Protein AF-A0ABD1L024-F1 (afdb_monomer_lite)

Structure (mmCIF, N/CA/C/O backbone):
data_AF-A0ABD1L024-F1
#
_entry.id   AF-A0ABD1L024-F1
#
loop_
_atom_site.group_PDB
_atom_site.id
_atom_site.type_symbol
_atom_site.label_atom_id
_atom_site.label_alt_id
_atom_site.label_comp_id
_atom_site.label_asym_id
_atom_site.label_entity_id
_atom_site.label_seq_id
_atom_site.pdbx_PDB_ins_code
_atom_site.Cartn_x
_atom_site.Cartn_y
_atom_site.Cartn_z
_atom_site.occupancy
_atom_site.B_iso_or_equiv
_atom_site.auth_seq_id
_atom_site.auth_comp_id
_atom_site.auth_asym_id
_atom_site.auth_atom_id
_atom_site.pdbx_PDB_model_num
ATOM 1 N N . MET A 1 1 ? -6.585 -2.205 -2.202 1.00 76.38 1 MET A N 1
ATOM 2 C CA . MET A 1 1 ? -5.539 -3.044 -2.829 1.00 76.38 1 MET A CA 1
ATOM 3 C C . MET A 1 1 ? -4.211 -2.648 -2.210 1.00 76.38 1 MET A C 1
ATOM 5 O O . MET A 1 1 ? -4.009 -1.460 -2.009 1.00 76.38 1 MET A O 1
ATOM 9 N N . CYS A 1 2 ? -3.362 -3.602 -1.843 1.00 76.31 2 CYS A N 1
ATOM 10 C CA . CYS A 1 2 ? -2.101 -3.361 -1.143 1.00 76.31 2 CYS A CA 1
ATOM 11 C C . CYS A 1 2 ? -1.005 -4.187 -1.820 1.00 76.31 2 CYS A C 1
ATOM 13 O O . CYS A 1 2 ? -1.182 -5.396 -1.970 1.00 76.31 2 CYS A O 1
ATOM 15 N N . SER A 1 3 ? 0.103 -3.557 -2.201 1.00 79.00 3 SER A N 1
ATOM 16 C CA . SER A 1 3 ? 1.256 -4.240 -2.798 1.00 79.00 3 SER A CA 1
ATOM 17 C C . SER A 1 3 ? 2.431 -4.238 -1.821 1.00 79.00 3 SER A C 1
ATOM 19 O O . SER A 1 3 ? 2.663 -3.228 -1.160 1.00 79.00 3 SER A O 1
ATOM 21 N N . TYR A 1 4 ? 3.146 -5.356 -1.692 1.00 77.69 4 TYR A N 1
ATOM 22 C CA . TYR A 1 4 ? 4.282 -5.493 -0.775 1.00 77.69 4 TYR A CA 1
ATOM 23 C C . TYR A 1 4 ? 5.353 -6.444 -1.323 1.00 77.69 4 TYR A C 1
ATOM 25 O O . TYR A 1 4 ? 5.101 -7.230 -2.234 1.00 77.69 4 TYR A O 1
ATOM 33 N N . GLY A 1 5 ? 6.562 -6.368 -0.760 1.00 73.38 5 GLY A N 1
ATOM 34 C CA . GLY A 1 5 ? 7.660 -7.293 -1.071 1.00 73.38 5 GLY A CA 1
ATOM 35 C C . GLY A 1 5 ? 8.315 -7.114 -2.445 1.00 73.38 5 GLY A C 1
ATOM 36 O O . GLY A 1 5 ? 9.215 -7.882 -2.763 1.00 73.38 5 GLY A O 1
ATOM 37 N N . GLY A 1 6 ? 7.897 -6.123 -3.238 1.00 77.06 6 GLY A N 1
ATOM 38 C CA . GLY A 1 6 ? 8.509 -5.795 -4.527 1.00 77.06 6 GLY A CA 1
ATOM 39 C C . GLY A 1 6 ? 9.453 -4.599 -4.453 1.00 77.06 6 GLY A C 1
ATOM 40 O O . GLY A 1 6 ? 9.702 -4.038 -3.384 1.00 77.06 6 GLY A O 1
ATOM 41 N N . CYS A 1 7 ? 9.965 -4.181 -5.609 1.00 77.44 7 CYS A N 1
ATOM 42 C CA . CYS A 1 7 ? 10.705 -2.933 -5.747 1.00 77.44 7 CYS A CA 1
ATOM 43 C C . CYS A 1 7 ? 10.004 -1.982 -6.714 1.00 77.44 7 CYS A C 1
ATOM 45 O O . CYS A 1 7 ? 9.404 -2.398 -7.705 1.00 77.44 7 CYS A O 1
ATOM 47 N N . ILE A 1 8 ? 10.113 -0.689 -6.430 1.00 81.75 8 ILE A N 1
ATOM 48 C CA . ILE A 1 8 ? 9.670 0.354 -7.345 1.00 81.75 8 ILE A CA 1
ATOM 49 C C . ILE A 1 8 ? 10.821 0.624 -8.318 1.00 81.75 8 ILE A C 1
ATOM 51 O O . ILE A 1 8 ? 11.909 1.010 -7.892 1.00 81.75 8 ILE A O 1
ATOM 55 N N . GLN A 1 9 ? 10.593 0.392 -9.609 1.00 81.69 9 GLN A N 1
ATOM 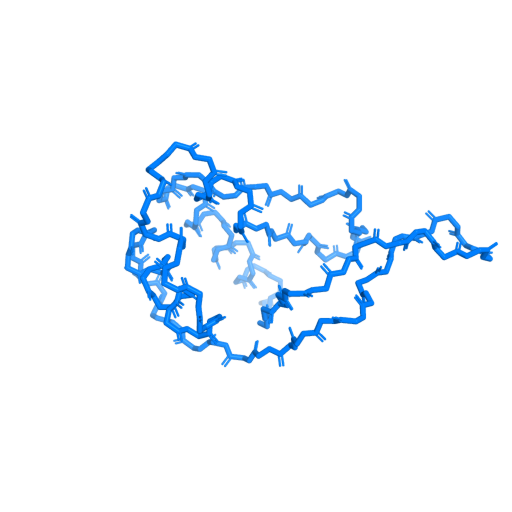56 C CA . GLN A 1 9 ? 11.569 0.625 -10.672 1.00 81.69 9 GLN A CA 1
ATOM 57 C C . GLN A 1 9 ? 11.032 1.601 -11.720 1.00 81.69 9 GLN A C 1
ATOM 59 O O . GLN A 1 9 ? 9.849 1.523 -12.072 1.00 81.69 9 GLN A O 1
ATOM 64 N N . PRO A 1 10 ? 11.888 2.492 -12.249 1.00 79.94 10 PRO A N 1
ATOM 65 C CA . PRO A 1 10 ? 11.519 3.360 -13.354 1.00 79.94 10 PRO A CA 1
ATOM 66 C C . PRO A 1 10 ? 11.273 2.536 -14.614 1.00 79.94 10 PRO A C 1
ATOM 68 O O . PRO A 1 10 ? 12.057 1.659 -14.981 1.00 79.94 10 PRO A O 1
ATOM 71 N N . ARG A 1 11 ? 10.165 2.829 -15.288 1.00 79.19 11 ARG A N 1
ATOM 72 C CA . ARG A 1 11 ? 9.825 2.254 -16.579 1.00 79.19 11 ARG A CA 1
ATOM 73 C C . ARG A 1 11 ? 10.714 2.911 -17.642 1.00 79.19 11 ARG A C 1
ATOM 75 O O . ARG A 1 11 ? 10.694 4.134 -17.767 1.00 79.19 11 ARG A O 1
ATOM 82 N N . PRO A 1 12 ? 11.437 2.129 -18.458 1.00 71.50 12 PRO A N 1
ATOM 83 C CA . PRO A 1 12 ? 12.428 2.664 -19.396 1.00 71.50 12 PRO A CA 1
ATOM 84 C C . PRO A 1 12 ? 11.848 3.523 -20.531 1.00 71.50 12 PRO A C 1
ATOM 86 O O . PRO A 1 12 ? 12.610 4.184 -21.227 1.00 71.50 12 PRO A O 1
ATOM 89 N N . TYR A 1 13 ? 10.528 3.515 -20.730 1.00 73.31 13 TYR A N 1
ATOM 90 C CA . TYR A 1 13 ? 9.880 4.161 -21.875 1.00 73.31 13 TYR A CA 1
ATOM 91 C C . TYR A 1 13 ? 9.055 5.403 -21.525 1.00 73.31 13 TYR A C 1
ATOM 93 O O . TYR A 1 13 ? 8.679 6.120 -22.443 1.00 73.31 13 TYR A O 1
ATOM 101 N N . ASP A 1 14 ? 8.756 5.652 -20.245 1.00 77.50 14 ASP A N 1
ATOM 102 C CA . ASP A 1 14 ? 7.696 6.613 -19.886 1.00 77.50 14 ASP A CA 1
ATOM 103 C C . ASP A 1 14 ? 7.982 7.459 -18.630 1.00 77.50 14 ASP A C 1
ATOM 105 O O . ASP A 1 14 ? 7.094 8.102 -18.102 1.00 77.50 14 ASP A O 1
ATOM 109 N N . ASN A 1 15 ? 9.204 7.450 -18.077 1.00 73.38 15 ASN A N 1
ATOM 110 C CA . ASN A 1 15 ? 9.547 8.101 -16.790 1.00 73.38 15 ASN A CA 1
ATOM 111 C C . ASN A 1 15 ? 8.686 7.705 -15.566 1.00 73.38 15 ASN A C 1
ATOM 113 O O . ASN A 1 15 ? 9.030 8.061 -14.442 1.00 73.38 15 ASN A O 1
ATOM 117 N N . HIS A 1 16 ? 7.630 6.918 -15.747 1.00 79.38 16 HIS A N 1
ATOM 118 C CA . HIS A 1 16 ? 6.760 6.437 -14.692 1.00 79.38 16 HIS A CA 1
ATOM 119 C C . HIS A 1 16 ? 7.425 5.330 -13.880 1.00 79.38 16 HIS A C 1
ATOM 121 O O . HIS A 1 16 ? 8.162 4.488 -14.399 1.00 79.38 16 HIS A O 1
ATOM 127 N N . LEU A 1 17 ? 7.117 5.282 -12.590 1.00 82.56 17 LEU A N 1
ATOM 128 C CA . LEU A 1 17 ? 7.558 4.222 -11.694 1.00 82.56 17 LEU A CA 1
ATOM 129 C C . LEU A 1 17 ? 6.583 3.030 -11.748 1.00 82.56 17 LEU A C 1
ATOM 131 O O . LEU A 1 17 ? 5.373 3.194 -11.880 1.00 82.56 17 LEU A O 1
ATOM 135 N N . THR A 1 18 ? 7.099 1.806 -11.621 1.00 80.62 18 THR A N 1
ATOM 136 C CA . THR A 1 18 ? 6.297 0.571 -11.567 1.00 80.62 18 THR A CA 1
ATOM 137 C C . THR A 1 18 ? 6.737 -0.324 -10.418 1.00 80.62 18 THR A C 1
ATOM 139 O O . THR A 1 18 ? 7.930 -0.485 -10.171 1.00 80.62 18 THR A O 1
ATOM 142 N N . HIS A 1 19 ? 5.774 -0.917 -9.712 1.00 79.38 19 HIS A N 1
ATOM 143 C CA . HIS A 1 19 ? 6.056 -1.917 -8.686 1.00 79.38 19 HIS A CA 1
ATOM 144 C C . HIS A 1 19 ? 6.231 -3.288 -9.347 1.00 79.38 19 HIS A C 1
ATOM 146 O O . HIS A 1 19 ? 5.299 -3.808 -9.961 1.00 79.38 19 HIS A O 1
ATOM 152 N N . VAL A 1 20 ? 7.421 -3.869 -9.223 1.00 78.94 20 VAL A N 1
ATOM 153 C CA . VAL A 1 20 ? 7.803 -5.153 -9.827 1.00 78.94 20 VAL A CA 1
ATOM 154 C C . VAL A 1 20 ? 8.279 -6.133 -8.759 1.00 78.94 20 VAL A C 1
ATOM 156 O O . VAL A 1 20 ? 8.781 -5.731 -7.712 1.00 78.94 20 VAL A O 1
ATOM 159 N N . ALA A 1 21 ? 8.118 -7.431 -9.034 1.00 77.69 21 ALA A N 1
ATOM 160 C CA . ALA A 1 21 ? 8.568 -8.527 -8.170 1.00 77.69 21 ALA A CA 1
ATOM 161 C C . ALA A 1 21 ? 7.974 -8.538 -6.743 1.00 77.69 21 ALA A C 1
ATOM 163 O O . ALA A 1 21 ? 8.627 -9.007 -5.817 1.00 77.69 21 ALA A O 1
ATOM 164 N N . GLY A 1 22 ? 6.747 -8.039 -6.558 1.00 77.81 22 GLY A N 1
ATOM 165 C CA . GLY A 1 22 ? 6.040 -8.106 -5.278 1.00 77.81 22 GLY A CA 1
ATOM 166 C C . GLY A 1 22 ? 4.655 -8.729 -5.388 1.00 77.81 22 GLY A C 1
ATOM 167 O O . GLY A 1 22 ? 4.149 -8.968 -6.483 1.00 77.81 22 GLY A O 1
ATOM 168 N N . ASP A 1 23 ? 4.038 -8.953 -4.236 1.00 79.00 23 ASP A N 1
ATOM 169 C CA . ASP A 1 23 ? 2.689 -9.487 -4.117 1.00 79.00 23 ASP A CA 1
ATOM 170 C C . ASP A 1 23 ? 1.669 -8.362 -3.995 1.00 79.00 23 ASP A C 1
ATOM 172 O O . ASP A 1 23 ? 1.892 -7.370 -3.297 1.00 79.00 23 ASP A O 1
ATOM 176 N N . THR A 1 24 ? 0.504 -8.552 -4.611 1.00 82.50 24 THR A N 1
ATOM 177 C CA . THR A 1 24 ? -0.646 -7.663 -4.443 1.00 82.50 24 THR A CA 1
ATOM 178 C C . THR A 1 24 ? -1.789 -8.425 -3.790 1.00 82.50 24 THR A C 1
ATOM 180 O O . THR A 1 24 ? -2.267 -9.432 -4.309 1.00 82.50 24 THR A O 1
ATOM 183 N N . LYS A 1 25 ? -2.258 -7.930 -2.643 1.00 82.00 25 LYS A N 1
ATOM 184 C CA . LYS A 1 25 ? -3.394 -8.486 -1.901 1.00 82.00 25 LYS A CA 1
ATOM 185 C C . LYS A 1 25 ? -4.491 -7.449 -1.709 1.00 82.00 25 LYS A C 1
ATOM 187 O O . LYS A 1 25 ? -4.253 -6.242 -1.650 1.00 82.00 25 LYS A O 1
ATOM 192 N N . ILE A 1 26 ? -5.724 -7.925 -1.580 1.00 83.31 26 ILE A N 1
ATOM 193 C CA . ILE A 1 26 ? -6.869 -7.087 -1.226 1.00 83.31 26 ILE A CA 1
ATOM 194 C C . ILE A 1 26 ? -7.139 -7.279 0.264 1.00 83.31 26 ILE A C 1
ATOM 196 O O . ILE A 1 26 ? -7.528 -8.359 0.699 1.00 83.31 26 ILE A O 1
ATOM 200 N N . LEU A 1 27 ? -6.918 -6.221 1.044 1.00 80.50 27 LEU A N 1
ATOM 201 C CA . LEU A 1 27 ? -7.294 -6.164 2.450 1.00 80.50 27 LEU A CA 1
ATOM 202 C C . LEU A 1 27 ? -8.624 -5.424 2.581 1.00 80.50 27 LEU A C 1
ATOM 204 O O . LEU A 1 27 ? -8.739 -4.281 2.141 1.00 80.50 27 LEU A O 1
ATOM 208 N N . SER A 1 28 ? -9.596 -6.065 3.227 1.00 83.19 28 SER A N 1
ATOM 209 C CA . SER A 1 28 ? -10.826 -5.407 3.664 1.00 83.19 28 SER A CA 1
ATOM 210 C C . SER A 1 28 ? -10.674 -4.948 5.115 1.00 83.19 28 SER A C 1
ATOM 212 O O . SER A 1 28 ? -10.334 -5.738 6.006 1.00 83.19 28 SER A O 1
ATOM 214 N N . VAL A 1 29 ? -10.888 -3.657 5.352 1.00 81.25 29 VAL A N 1
ATOM 215 C CA . VAL A 1 29 ? -10.827 -3.029 6.674 1.00 81.25 29 VAL A CA 1
ATOM 216 C C . VAL A 1 29 ? -12.099 -2.242 6.945 1.00 81.25 29 VAL A C 1
ATOM 218 O O . VAL A 1 29 ? -12.760 -1.779 6.019 1.00 81.25 29 VAL A O 1
ATOM 221 N N . ASP A 1 30 ? -12.435 -2.101 8.227 1.00 84.56 30 ASP A N 1
ATOM 222 C CA . ASP A 1 30 ? -13.535 -1.231 8.628 1.00 84.56 30 ASP A CA 1
ATOM 223 C C . ASP A 1 30 ? -13.172 0.234 8.363 1.00 84.56 30 ASP A C 1
ATOM 225 O O . ASP A 1 30 ? -12.020 0.638 8.511 1.00 84.56 30 ASP A O 1
ATOM 229 N N . ARG A 1 31 ? -14.166 1.046 8.013 1.00 80.25 31 ARG A N 1
ATOM 230 C CA . ARG A 1 31 ? -13.992 2.486 7.772 1.00 80.25 31 ARG A CA 1
ATOM 231 C C . ARG A 1 31 ? -13.566 3.279 9.016 1.00 80.25 31 ARG A C 1
ATOM 233 O O . ARG A 1 31 ? -13.056 4.380 8.875 1.00 80.25 31 ARG A O 1
ATOM 240 N N . HIS A 1 32 ? -13.784 2.740 10.214 1.00 82.81 32 HIS A N 1
ATOM 241 C CA . HIS A 1 32 ? -13.356 3.309 11.494 1.00 82.81 32 HIS A CA 1
ATOM 242 C C . HIS A 1 32 ? -12.130 2.574 12.057 1.00 82.81 32 HIS A C 1
ATOM 244 O O . HIS A 1 32 ? -11.861 2.625 13.261 1.00 82.81 32 HIS A O 1
ATOM 250 N N . VAL A 1 33 ? -11.401 1.832 11.213 1.00 85.31 33 VAL A N 1
ATOM 251 C CA . VAL A 1 33 ? -10.171 1.160 11.629 1.00 85.31 33 VAL A CA 1
ATOM 252 C C . VAL A 1 33 ? -9.150 2.197 12.086 1.00 85.31 33 VAL A C 1
ATOM 254 O O . VAL A 1 33 ? -8.921 3.206 11.425 1.00 85.31 33 VAL A O 1
ATOM 257 N N . LYS A 1 34 ? -8.510 1.929 13.224 1.00 85.19 34 LYS A N 1
ATOM 258 C CA . LYS A 1 34 ? -7.424 2.775 13.714 1.00 85.19 34 LYS A CA 1
ATOM 259 C C . LYS A 1 34 ? -6.111 2.417 13.033 1.00 85.19 34 LYS A C 1
ATOM 261 O O . LYS A 1 34 ? -5.864 1.239 12.761 1.00 85.19 34 LYS A O 1
ATOM 266 N N . PHE A 1 35 ? -5.233 3.401 12.855 1.00 82.56 35 PHE A N 1
ATOM 267 C CA . PHE A 1 35 ? -3.888 3.210 12.294 1.00 82.56 35 PHE A CA 1
ATOM 268 C C . PHE A 1 35 ? -3.123 1.988 12.861 1.00 82.56 35 PHE A C 1
ATOM 270 O O . PHE A 1 35 ? -2.717 1.133 12.073 1.00 82.56 35 PHE A O 1
ATOM 277 N N . PRO A 1 36 ? -2.994 1.791 14.192 1.00 81.31 36 PRO A N 1
ATOM 278 C CA . PRO A 1 36 ? -2.306 0.616 14.742 1.00 81.31 36 PRO A CA 1
ATOM 279 C C . PRO A 1 36 ? -2.997 -0.718 14.417 1.00 81.31 36 PRO A C 1
ATOM 281 O O . PRO A 1 36 ? -2.330 -1.730 14.211 1.00 81.31 36 PRO A O 1
ATOM 284 N N . THR A 1 37 ? -4.330 -0.742 14.331 1.00 83.62 37 THR A N 1
ATOM 285 C CA . THR A 1 37 ? -5.088 -1.945 13.956 1.00 83.62 37 THR A CA 1
ATOM 286 C C . THR A 1 37 ? -4.896 -2.282 12.480 1.00 83.62 37 THR A C 1
ATOM 288 O O . THR A 1 37 ? -4.736 -3.451 12.129 1.00 83.62 37 THR A O 1
ATOM 291 N N . LEU A 1 38 ? -4.884 -1.268 11.612 1.00 81.94 38 LEU A N 1
ATOM 292 C CA . LEU A 1 38 ? -4.586 -1.428 10.192 1.00 81.94 38 LEU A CA 1
ATOM 293 C C . LEU A 1 38 ? -3.168 -1.973 9.994 1.00 81.94 38 LEU A C 1
ATOM 295 O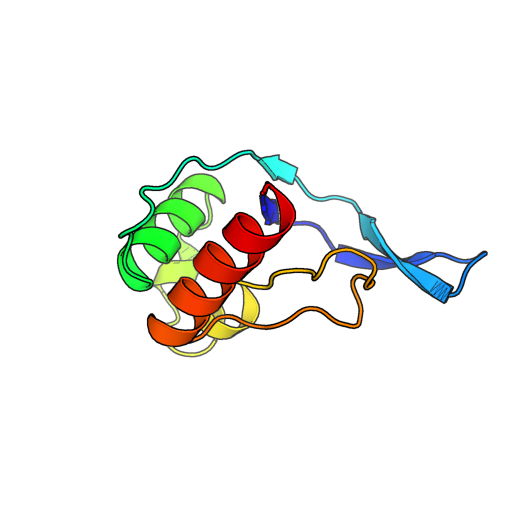 O . LEU A 1 38 ? -2.986 -2.941 9.259 1.00 81.94 38 LEU A O 1
ATOM 299 N N . LEU A 1 39 ? -2.188 -1.407 10.702 1.00 78.62 39 LEU A N 1
ATOM 300 C CA . LEU A 1 39 ? -0.798 -1.849 10.651 1.00 78.62 39 LEU A CA 1
ATOM 301 C C . LEU A 1 39 ? -0.650 -3.311 11.094 1.00 78.62 39 LEU A C 1
ATOM 3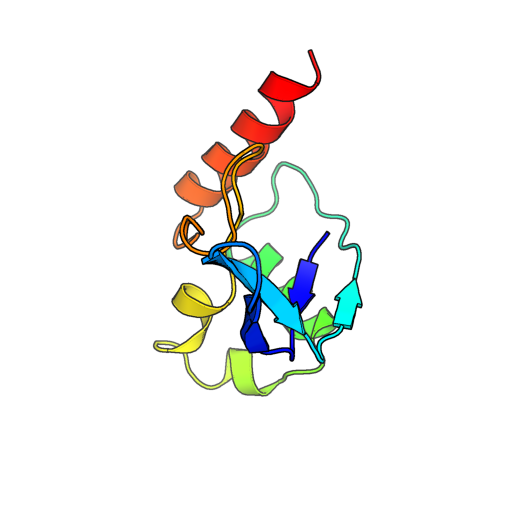03 O O . LEU A 1 39 ? 0.039 -4.080 10.430 1.00 78.62 39 LEU A O 1
ATOM 307 N N . ALA A 1 40 ? -1.353 -3.721 12.155 1.00 78.88 40 ALA A N 1
ATOM 308 C CA . ALA A 1 40 ? -1.374 -5.112 12.610 1.00 78.88 40 ALA A CA 1
ATOM 309 C C . ALA A 1 40 ? -1.983 -6.073 11.570 1.00 78.88 40 ALA A C 1
ATOM 311 O O . ALA A 1 40 ? -1.504 -7.193 11.399 1.00 78.88 40 ALA A O 1
ATOM 312 N N . LYS A 1 41 ? -3.022 -5.650 10.837 1.00 80.75 41 LYS A N 1
ATOM 313 C CA . LYS A 1 41 ? -3.576 -6.453 9.733 1.00 80.75 41 LYS A CA 1
ATOM 314 C C . LYS A 1 41 ? -2.619 -6.535 8.545 1.00 80.75 41 LYS A C 1
ATOM 316 O O . LYS A 1 41 ? -2.506 -7.592 7.930 1.00 80.75 41 LYS A O 1
ATOM 321 N N . LEU A 1 42 ? -1.935 -5.440 8.220 1.00 77.75 42 LEU A N 1
ATOM 322 C CA . LEU A 1 42 ? -0.958 -5.398 7.132 1.00 77.75 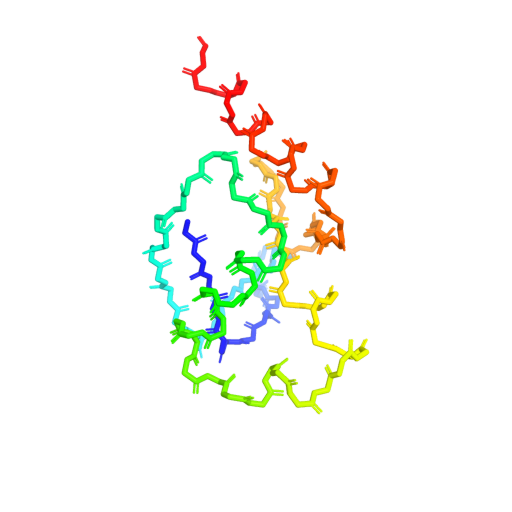42 LEU A CA 1
ATOM 323 C C . LEU A 1 42 ? 0.266 -6.265 7.433 1.00 77.75 42 LEU A C 1
ATOM 325 O O . LEU A 1 42 ? 0.692 -7.019 6.562 1.00 77.75 42 LEU A O 1
ATOM 329 N N . SER A 1 43 ? 0.790 -6.226 8.660 1.00 74.44 43 SER A N 1
ATOM 330 C CA . SER A 1 43 ? 1.910 -7.084 9.063 1.00 74.44 43 SER A CA 1
ATOM 331 C C . SER A 1 43 ? 1.540 -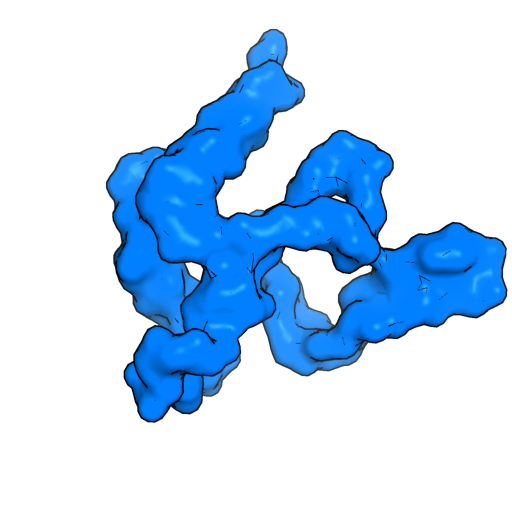8.567 9.015 1.00 74.44 43 SER A C 1
ATOM 333 O O . SER A 1 43 ? 2.332 -9.377 8.528 1.00 74.44 43 SER A O 1
ATOM 335 N N . ALA A 1 44 ? 0.312 -8.913 9.420 1.00 76.25 44 ALA A N 1
ATOM 336 C CA . ALA A 1 44 ? -0.226 -10.263 9.286 1.00 76.25 44 ALA A CA 1
ATOM 337 C C . ALA A 1 44 ? -0.365 -10.700 7.816 1.00 76.25 44 ALA A C 1
ATOM 339 O O . ALA A 1 44 ? -0.070 -11.844 7.488 1.00 76.25 44 ALA A O 1
ATOM 340 N N . LEU A 1 45 ? -0.775 -9.804 6.910 1.00 73.00 45 LEU A N 1
ATOM 341 C CA . LEU A 1 45 ? -0.896 -10.116 5.479 1.00 73.00 45 LEU A CA 1
ATOM 342 C C . LEU A 1 45 ? 0.446 -10.258 4.758 1.00 73.00 45 LEU A C 1
ATOM 344 O O . LEU A 1 45 ? 0.551 -11.068 3.829 1.00 73.00 45 LEU A O 1
ATOM 348 N N . ALA A 1 46 ? 1.435 -9.463 5.164 1.00 65.56 46 ALA A N 1
ATOM 349 C CA . ALA A 1 46 ? 2.768 -9.442 4.578 1.00 65.56 46 ALA A CA 1
ATOM 350 C C . ALA A 1 46 ? 3.640 -10.631 5.023 1.00 65.56 46 ALA A C 1
ATOM 352 O O . ALA A 1 46 ? 4.769 -10.745 4.552 1.00 65.56 46 ALA A O 1
ATOM 353 N N . ASN A 1 47 ? 3.154 -11.502 5.926 1.00 62.12 47 ASN A N 1
ATOM 354 C CA . ASN A 1 47 ? 3.932 -12.588 6.546 1.00 62.12 47 ASN A CA 1
ATOM 355 C C . ASN A 1 47 ? 5.301 -12.109 7.072 1.00 62.12 47 ASN A C 1
ATOM 357 O O . ASN A 1 47 ? 6.277 -12.858 7.086 1.00 62.12 47 ASN A O 1
ATOM 361 N N . ALA A 1 48 ? 5.377 -10.845 7.493 1.00 55.88 48 ALA A N 1
ATOM 362 C CA . ALA A 1 48 ? 6.610 -10.174 7.869 1.00 55.88 48 ALA A CA 1
ATOM 363 C C . ALA A 1 48 ? 6.568 -9.84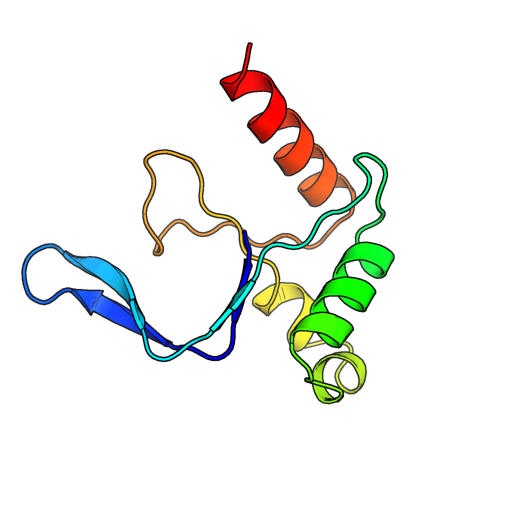6 9.374 1.00 55.88 48 ALA A C 1
ATOM 365 O O . ALA A 1 48 ? 6.212 -8.733 9.765 1.00 55.88 48 ALA A O 1
ATOM 366 N N . PRO A 1 49 ? 6.932 -10.795 10.257 1.00 50.25 49 PRO A N 1
ATOM 367 C CA . PRO A 1 49 ? 6.952 -10.564 11.704 1.00 50.25 49 PRO A CA 1
ATOM 368 C C . PRO A 1 49 ? 7.982 -9.497 12.122 1.00 50.25 49 PRO A C 1
ATOM 370 O O . PRO A 1 49 ? 7.822 -8.861 13.160 1.00 50.25 49 PRO A O 1
ATOM 373 N N . SER A 1 50 ? 8.997 -9.220 11.291 1.00 45.19 50 SER A N 1
ATOM 374 C CA . SER A 1 50 ? 9.998 -8.167 11.537 1.00 45.19 50 SER A CA 1
ATOM 375 C C . SER A 1 50 ? 9.462 -6.735 11.456 1.00 45.19 50 SER A C 1
ATOM 377 O O . SER A 1 50 ? 10.156 -5.812 11.880 1.00 45.19 50 SER A O 1
ATOM 379 N N . LEU A 1 51 ? 8.237 -6.520 10.962 1.00 49.25 51 LEU A N 1
ATOM 380 C CA . LEU A 1 51 ? 7.623 -5.187 10.959 1.00 49.25 51 LEU A CA 1
ATOM 381 C C . LEU A 1 51 ? 7.186 -4.746 12.366 1.00 49.25 51 LEU A C 1
ATOM 383 O O . LEU A 1 51 ? 7.048 -3.552 12.611 1.00 49.25 51 LEU A O 1
ATOM 387 N N . LEU A 1 52 ? 7.018 -5.696 13.295 1.00 47.47 52 LEU A N 1
ATOM 388 C CA . LEU A 1 52 ? 6.669 -5.426 14.692 1.00 47.47 52 LEU A CA 1
ATOM 389 C C . LEU A 1 52 ? 7.899 -5.204 15.593 1.00 47.47 52 LEU A C 1
ATOM 391 O O . LEU A 1 52 ? 7.769 -4.660 16.684 1.00 47.47 52 LEU A O 1
ATOM 395 N N . ASN A 1 53 ? 9.090 -5.613 15.140 1.00 44.47 53 ASN A N 1
ATOM 396 C CA . ASN A 1 53 ? 10.298 -5.675 15.975 1.00 44.47 53 ASN A CA 1
ATOM 397 C C . ASN A 1 53 ? 11.183 -4.417 15.875 1.00 44.47 53 ASN A C 1
ATOM 399 O O . ASN A 1 53 ? 12.163 -4.301 16.605 1.00 44.47 53 ASN A O 1
ATOM 403 N N . SER A 1 54 ? 10.850 -3.472 14.986 1.00 46.28 54 SER A N 1
ATOM 404 C CA . SER A 1 54 ? 11.503 -2.159 14.900 1.00 46.28 54 SER A CA 1
ATOM 405 C C . SER A 1 54 ? 10.447 -1.048 14.968 1.00 46.28 54 SER A C 1
ATOM 407 O O . SER A 1 54 ? 9.807 -0.751 13.956 1.00 46.28 54 SER A O 1
ATOM 409 N N . PRO A 1 55 ? 10.246 -0.425 16.145 1.00 45.75 55 PRO A N 1
ATOM 410 C CA . PRO A 1 55 ? 9.183 0.558 16.363 1.00 45.75 55 PRO A CA 1
ATOM 411 C C . PRO A 1 55 ? 9.363 1.862 15.572 1.00 45.75 55 PRO A C 1
ATOM 413 O O . PRO A 1 55 ? 8.405 2.610 15.412 1.00 45.75 55 PRO A O 1
ATOM 416 N N . LEU A 1 56 ? 10.579 2.153 15.092 1.00 41.66 56 LEU A N 1
ATOM 417 C CA . LEU A 1 56 ? 10.934 3.466 14.540 1.00 41.66 56 LEU A CA 1
ATOM 418 C C . LEU A 1 56 ? 11.060 3.484 13.005 1.00 41.66 56 LEU A C 1
ATOM 420 O O . LEU A 1 56 ? 10.833 4.518 12.387 1.00 41.66 56 LEU A O 1
ATOM 424 N N . ALA A 1 57 ? 11.423 2.362 12.374 1.00 42.97 57 ALA A N 1
ATOM 425 C CA . ALA A 1 57 ? 11.839 2.358 10.964 1.00 42.97 57 ALA A CA 1
ATOM 426 C C . ALA A 1 57 ? 10.778 1.843 9.974 1.00 42.97 57 ALA A C 1
ATOM 428 O O . ALA A 1 57 ? 10.921 2.058 8.770 1.00 42.97 57 ALA A O 1
ATOM 429 N N . ASN A 1 58 ? 9.729 1.161 10.451 1.00 50.62 58 ASN A N 1
ATOM 430 C CA . ASN A 1 58 ? 8.858 0.377 9.571 1.00 50.62 58 ASN A CA 1
ATOM 431 C C . ASN A 1 58 ? 7.481 1.004 9.315 1.00 50.62 58 ASN A C 1
ATOM 433 O O . ASN A 1 58 ? 7.042 1.087 8.177 1.00 50.62 58 ASN A O 1
ATOM 437 N N . ALA A 1 59 ? 6.793 1.524 10.333 1.00 48.44 59 ALA A N 1
ATOM 438 C CA . ALA A 1 59 ? 5.421 2.016 10.143 1.00 48.44 59 ALA A CA 1
ATOM 439 C C . ALA A 1 59 ? 5.319 3.188 9.141 1.00 48.44 59 ALA A C 1
ATOM 441 O O . ALA A 1 59 ? 4.397 3.220 8.331 1.00 48.44 59 ALA A O 1
ATOM 442 N N . LEU A 1 60 ? 6.297 4.104 9.157 1.00 47.66 60 LEU A N 1
ATOM 443 C CA . LEU A 1 60 ? 6.338 5.300 8.301 1.00 47.66 60 LEU A CA 1
ATOM 444 C C . LEU A 1 60 ? 6.683 4.999 6.831 1.00 47.66 60 LEU A C 1
ATOM 446 O O . LEU A 1 60 ? 6.400 5.808 5.949 1.00 47.66 60 LEU A O 1
ATOM 450 N N . SER A 1 61 ? 7.328 3.862 6.563 1.00 55.09 61 SER A N 1
ATOM 451 C CA . SER A 1 61 ? 7.790 3.461 5.229 1.00 55.09 61 SER A CA 1
ATOM 452 C C . SER A 1 61 ? 6.870 2.432 4.562 1.00 55.09 61 SER A C 1
ATOM 454 O O . SER A 1 61 ? 6.886 2.323 3.337 1.00 55.09 61 SER A O 1
ATOM 456 N N . LEU A 1 62 ? 6.046 1.721 5.342 1.00 65.44 62 LEU A N 1
ATOM 457 C CA . LEU A 1 62 ? 5.185 0.635 4.864 1.00 65.44 62 LEU A CA 1
ATOM 458 C C . LEU A 1 62 ? 3.839 1.086 4.307 1.00 65.44 62 LEU A C 1
ATOM 460 O O . LEU A 1 62 ? 3.342 0.465 3.368 1.00 65.44 62 LEU A O 1
ATOM 464 N N . LEU A 1 63 ? 3.211 2.103 4.906 1.00 76.94 63 LEU A N 1
ATOM 465 C CA . LEU A 1 63 ? 1.879 2.520 4.485 1.00 76.94 63 LEU A CA 1
ATOM 466 C C . LEU A 1 63 ? 1.972 3.783 3.648 1.00 76.94 63 LEU A C 1
ATOM 468 O O . LEU A 1 63 ? 2.029 4.899 4.159 1.00 76.94 63 LEU A O 1
ATOM 472 N N . LYS A 1 64 ? 1.978 3.567 2.339 1.00 82.94 64 LYS A N 1
ATOM 473 C CA . LYS A 1 64 ? 1.909 4.619 1.339 1.00 82.94 64 LYS A CA 1
ATOM 474 C C . LYS A 1 64 ? 0.680 4.417 0.473 1.00 82.94 64 LYS A C 1
ATOM 476 O O . LYS A 1 64 ? 0.358 3.281 0.121 1.00 82.94 64 LYS A O 1
ATOM 481 N N . TYR A 1 65 ? 0.003 5.504 0.137 1.00 82.94 65 TYR A N 1
ATOM 482 C CA . TYR A 1 65 ? -1.113 5.490 -0.797 1.00 82.94 65 TYR A CA 1
ATOM 483 C C . TYR A 1 65 ? -0.810 6.367 -2.003 1.00 82.94 65 TYR A C 1
ATOM 485 O O . TYR A 1 65 ? -0.074 7.347 -1.919 1.00 82.94 65 TYR A O 1
ATOM 493 N N . GLN A 1 66 ? -1.383 5.971 -3.130 1.00 83.69 66 GLN A N 1
ATOM 494 C CA . GLN A 1 66 ? -1.306 6.693 -4.387 1.00 83.69 66 GLN A CA 1
ATOM 495 C C . GLN A 1 66 ? -2.624 7.430 -4.593 1.00 83.69 66 GLN A C 1
ATOM 497 O O . GLN A 1 66 ? -3.697 6.847 -4.401 1.00 83.69 66 GLN A O 1
ATOM 502 N N . LEU A 1 67 ? -2.543 8.704 -4.967 1.00 79.94 67 LEU A N 1
ATOM 503 C CA . LEU A 1 67 ? -3.708 9.460 -5.405 1.00 79.94 67 LEU A CA 1
ATOM 504 C C . LEU A 1 67 ? -4.144 8.997 -6.805 1.00 79.94 67 LEU A C 1
ATOM 506 O O . LEU A 1 67 ? -3.315 8.598 -7.622 1.00 79.94 67 LEU A O 1
ATOM 510 N N . PRO A 1 68 ? -5.444 9.047 -7.112 1.00 76.62 68 PRO A N 1
ATOM 511 C CA . PRO A 1 68 ? -5.941 8.741 -8.441 1.00 76.62 68 PRO A CA 1
ATOM 512 C C . PRO A 1 68 ? -5.433 9.778 -9.443 1.00 76.62 68 PRO A C 1
ATOM 514 O O . PRO A 1 68 ? -5.661 10.971 -9.275 1.00 76.62 68 PRO A O 1
ATOM 517 N N . GLY A 1 69 ? -4.768 9.297 -10.493 1.00 74.69 69 GLY A N 1
ATOM 518 C CA . GLY A 1 69 ? -4.168 10.134 -11.535 1.00 74.69 69 GLY A CA 1
ATOM 519 C C . GLY A 1 69 ? -2.709 10.519 -11.283 1.00 74.69 69 GLY A C 1
ATOM 520 O O . GLY A 1 69 ? -2.061 10.977 -12.215 1.00 74.69 69 GLY A O 1
ATOM 521 N N . GLU A 1 70 ? -2.191 10.284 -10.076 1.00 82.88 70 GLU A N 1
ATOM 522 C CA . GLU A 1 70 ? -0.777 10.471 -9.734 1.00 82.88 70 GLU A CA 1
ATOM 523 C C . GLU A 1 70 ? 0.004 9.163 -9.889 1.00 82.88 70 GLU A C 1
ATOM 525 O O . GLU A 1 70 ? -0.590 8.086 -9.950 1.00 82.88 70 GLU A O 1
ATOM 530 N N . ASP A 1 71 ? 1.332 9.240 -9.905 1.00 82.38 71 ASP A N 1
ATOM 531 C CA . ASP A 1 71 ? 2.242 8.106 -10.082 1.00 82.38 71 ASP A CA 1
ATOM 532 C C . ASP A 1 71 ? 2.821 7.563 -8.761 1.00 82.38 71 ASP A C 1
ATOM 534 O O . ASP A 1 71 ? 2.559 8.058 -7.662 1.00 82.38 71 ASP A O 1
ATOM 538 N N . LEU A 1 72 ? 3.622 6.491 -8.850 1.00 82.31 72 LEU A N 1
ATOM 539 C CA . LEU A 1 72 ? 4.302 5.885 -7.693 1.00 82.31 72 LEU A CA 1
ATOM 540 C C . LEU A 1 72 ? 5.425 6.765 -7.095 1.00 82.31 72 LEU A C 1
ATOM 542 O O . LEU A 1 72 ? 5.978 6.414 -6.051 1.00 82.31 72 LEU A O 1
ATOM 546 N N . ASP A 1 73 ? 5.794 7.876 -7.731 1.00 78.00 73 ASP A N 1
ATOM 547 C CA . ASP A 1 73 ? 6.728 8.882 -7.203 1.00 78.00 73 ASP A CA 1
ATOM 548 C C . ASP A 1 73 ? 6.032 9.906 -6.285 1.00 78.00 73 ASP A C 1
ATOM 550 O O . ASP A 1 73 ? 6.668 10.438 -5.375 1.00 78.00 73 ASP A O 1
ATOM 554 N N . ALA A 1 74 ? 4.719 10.092 -6.438 1.00 84.38 74 ALA A N 1
ATOM 555 C CA . ALA A 1 74 ? 3.864 10.964 -5.631 1.00 84.38 74 ALA A CA 1
ATOM 556 C C . ALA A 1 74 ? 3.136 10.224 -4.486 1.00 84.38 74 ALA A C 1
ATOM 558 O O . ALA A 1 74 ? 2.078 10.639 -4.008 1.00 84.38 74 ALA A O 1
ATOM 559 N N . LEU A 1 75 ? 3.696 9.103 -4.023 1.00 83.31 75 LEU A N 1
ATOM 560 C CA . LEU A 1 75 ? 3.136 8.328 -2.918 1.00 83.31 75 LEU A CA 1
ATOM 561 C C . LEU A 1 75 ? 3.108 9.126 -1.610 1.00 83.31 75 LEU A C 1
ATOM 563 O O . LEU A 1 75 ? 4.141 9.597 -1.129 1.00 83.31 75 LEU A O 1
ATOM 567 N N . ILE A 1 76 ? 1.947 9.159 -0.961 1.00 84.75 76 ILE A N 1
ATOM 568 C CA . ILE A 1 76 ? 1.773 9.821 0.329 1.00 84.75 76 ILE A CA 1
ATOM 569 C C . ILE A 1 76 ? 1.888 8.798 1.454 1.00 84.75 76 ILE A C 1
ATOM 571 O O . ILE A 1 76 ? 1.187 7.785 1.479 1.00 84.75 76 ILE A O 1
ATOM 575 N N . SER A 1 77 ? 2.776 9.078 2.406 1.00 83.00 77 SER A N 1
ATOM 576 C CA . SER A 1 77 ? 2.945 8.266 3.610 1.00 83.00 77 SER A CA 1
ATOM 577 C C . SER A 1 77 ? 1.844 8.542 4.628 1.00 83.00 77 SER A C 1
ATOM 579 O O . SER A 1 77 ? 1.502 9.690 4.900 1.00 83.00 77 SER A O 1
ATOM 581 N N . VAL A 1 78 ? 1.336 7.477 5.236 1.00 82.88 78 VAL A N 1
ATOM 582 C CA . VAL A 1 78 ? 0.327 7.529 6.297 1.00 82.88 78 VAL A CA 1
ATOM 583 C C . VAL A 1 78 ? 1.022 7.274 7.618 1.00 82.88 78 VAL A C 1
ATOM 585 O O . VAL A 1 78 ? 1.646 6.228 7.798 1.00 82.88 78 VAL A O 1
ATOM 588 N N . THR A 1 79 ? 0.924 8.221 8.542 1.00 81.19 79 THR A N 1
ATOM 589 C CA . THR A 1 79 ? 1.695 8.182 9.793 1.00 81.19 79 THR A CA 1
ATOM 590 C C . THR A 1 79 ? 0.815 8.316 11.030 1.00 81.19 79 THR A C 1
ATOM 592 O O . THR A 1 79 ? 1.195 7.860 12.108 1.00 81.19 79 THR A O 1
ATOM 595 N N . SER A 1 80 ? -0.384 8.877 10.866 1.00 82.88 80 SER A N 1
ATOM 596 C CA . SER A 1 80 ? -1.361 9.092 11.927 1.00 82.88 80 SER A CA 1
ATOM 597 C C . SER A 1 80 ? -2.746 8.546 11.570 1.00 82.88 80 SER A C 1
ATOM 599 O O . SER A 1 80 ? -3.058 8.200 10.428 1.00 82.88 80 SER A O 1
ATOM 601 N N . ASN A 1 81 ? -3.610 8.488 12.583 1.00 84.88 81 ASN A N 1
ATOM 602 C CA . ASN A 1 81 ? -5.022 8.184 12.410 1.00 84.88 81 ASN A CA 1
ATOM 603 C C . ASN A 1 81 ? -5.750 9.273 11.603 1.00 84.88 81 ASN A C 1
ATOM 605 O O . ASN A 1 81 ? -6.662 8.945 10.852 1.00 84.88 81 ASN A O 1
ATOM 609 N N . ASP A 1 82 ? -5.338 10.536 11.728 1.00 86.44 82 ASP A N 1
ATOM 610 C CA . ASP A 1 82 ? -5.864 11.649 10.928 1.00 86.44 82 ASP A CA 1
ATOM 611 C C . ASP A 1 82 ? -5.545 11.474 9.438 1.00 86.44 82 ASP A C 1
ATOM 613 O O . ASP A 1 82 ? -6.442 11.570 8.603 1.00 86.44 82 ASP A O 1
ATOM 617 N N . ASP A 1 83 ? -4.300 11.109 9.107 1.00 85.06 83 ASP A N 1
ATOM 618 C CA . ASP A 1 83 ? -3.888 10.802 7.729 1.00 85.06 83 ASP A CA 1
ATOM 619 C C . ASP A 1 83 ? -4.733 9.660 7.151 1.00 85.06 83 ASP A C 1
ATOM 621 O O . ASP A 1 83 ? -5.203 9.719 6.015 1.00 85.06 83 ASP A O 1
ATOM 625 N N . LEU A 1 84 ? -4.964 8.618 7.957 1.00 83.88 84 LEU A N 1
ATOM 626 C CA . LEU A 1 84 ? -5.791 7.483 7.567 1.00 83.88 84 LEU A CA 1
ATOM 627 C C . LEU A 1 84 ? -7.246 7.896 7.304 1.00 83.88 84 LEU A C 1
ATOM 629 O O . LEU A 1 84 ? -7.841 7.455 6.321 1.00 83.88 84 LEU A O 1
ATOM 633 N N . HIS A 1 85 ? -7.812 8.746 8.161 1.00 84.81 85 HIS A N 1
ATOM 634 C CA . HIS A 1 85 ? -9.155 9.287 7.972 1.00 84.81 85 HIS A CA 1
ATOM 635 C C . HIS A 1 85 ? -9.257 10.114 6.690 1.00 84.81 85 HIS A C 1
ATOM 637 O O . HIS A 1 85 ? -10.208 9.919 5.934 1.00 84.81 85 HIS A O 1
ATOM 643 N N . HIS A 1 86 ? -8.270 10.969 6.406 1.00 82.94 86 HIS A N 1
ATOM 644 C CA . HIS A 1 86 ? -8.234 11.746 5.167 1.00 82.94 86 HIS A CA 1
ATOM 645 C C . HIS A 1 86 ? -8.248 10.855 3.925 1.00 82.94 86 HIS A C 1
ATOM 647 O O . HIS A 1 86 ? -8.974 11.144 2.981 1.00 82.94 86 HIS A O 1
ATOM 653 N N . ILE A 1 87 ? -7.516 9.740 3.927 1.00 81.38 87 ILE A N 1
ATOM 654 C CA . ILE A 1 87 ? -7.497 8.806 2.790 1.00 81.38 87 ILE A CA 1
ATOM 655 C C . ILE A 1 87 ? -8.857 8.154 2.585 1.00 81.38 87 ILE A C 1
ATOM 657 O O . ILE A 1 87 ? -9.353 8.089 1.463 1.00 81.38 87 ILE A O 1
ATOM 661 N N . ILE A 1 88 ? -9.459 7.649 3.664 1.00 81.75 88 ILE A N 1
ATOM 662 C CA . ILE A 1 88 ? -10.757 6.968 3.601 1.00 81.75 88 ILE A CA 1
ATOM 663 C C . ILE A 1 88 ? -11.839 7.936 3.102 1.00 81.75 88 ILE A C 1
ATOM 665 O O . ILE A 1 88 ? -12.680 7.553 2.286 1.00 81.75 88 ILE A O 1
ATOM 669 N N . ASP A 1 89 ? -11.805 9.185 3.562 1.00 81.56 89 ASP A N 1
ATOM 670 C CA . ASP A 1 89 ? -12.743 10.229 3.149 1.00 81.56 89 ASP A CA 1
ATOM 671 C C . ASP A 1 89 ? -12.508 10.699 1.703 1.00 81.56 89 ASP A C 1
ATOM 673 O O . ASP A 1 89 ? -13.447 10.873 0.922 1.00 81.56 89 ASP A O 1
ATOM 677 N N . TYR A 1 90 ? -11.247 10.794 1.285 1.00 74.81 90 TYR A N 1
ATOM 678 C CA . TYR A 1 90 ? -10.891 11.124 -0.090 1.00 74.81 90 TYR A CA 1
ATOM 679 C C . TYR A 1 90 ? -11.372 10.047 -1.078 1.00 74.81 90 TYR A C 1
ATOM 681 O O . TYR A 1 90 ? -12.017 10.360 -2.079 1.00 74.81 90 TYR A O 1
ATOM 689 N N . VAL A 1 91 ? -11.156 8.763 -0.764 1.00 68.69 91 VAL A N 1
ATOM 690 C CA . VAL A 1 91 ? -11.652 7.640 -1.583 1.00 68.69 91 VAL A CA 1
ATOM 691 C C . VAL A 1 91 ? -13.185 7.636 -1.658 1.00 68.69 91 VAL A C 1
ATOM 693 O O . VAL A 1 91 ? -13.746 7.259 -2.684 1.00 68.69 91 VAL A O 1
ATOM 696 N N . ARG A 1 92 ? -13.881 8.094 -0.610 1.00 65.25 92 ARG A N 1
ATOM 697 C CA . ARG A 1 92 ? -15.346 8.240 -0.610 1.00 65.25 92 ARG A CA 1
ATOM 698 C C . ARG A 1 92 ? -15.821 9.314 -1.593 1.00 65.25 92 ARG A C 1
ATOM 700 O O . ARG A 1 92 ? -16.822 9.100 -2.274 1.00 65.25 92 ARG A O 1
ATOM 707 N N . THR A 1 93 ? -15.117 10.440 -1.667 1.00 59.81 93 THR A N 1
ATOM 708 C CA . THR A 1 93 ? -15.515 11.603 -2.481 1.00 59.81 93 THR A CA 1
ATOM 709 C C . THR A 1 93 ? -15.470 11.312 -3.984 1.00 59.81 93 THR A C 1
ATOM 711 O O . THR A 1 93 ? -16.207 11.916 -4.749 1.00 59.81 93 THR A O 1
ATOM 714 N N . ILE A 1 94 ? -14.666 10.339 -4.413 1.00 55.72 94 ILE A N 1
ATOM 715 C CA . ILE A 1 94 ? -14.485 9.996 -5.834 1.00 55.72 94 ILE A CA 1
ATOM 716 C C . ILE A 1 94 ? -15.565 9.035 -6.365 1.00 55.72 94 ILE A C 1
ATOM 718 O O . ILE A 1 94 ? -15.690 8.849 -7.572 1.00 55.72 94 ILE A O 1
ATOM 722 N N . ILE A 1 95 ? -16.368 8.433 -5.482 1.00 50.50 95 ILE A N 1
ATOM 723 C CA . ILE A 1 95 ? -17.388 7.430 -5.848 1.00 50.50 95 ILE A CA 1
ATOM 724 C C . ILE A 1 95 ? -18.819 8.017 -5.789 1.00 50.50 95 ILE A C 1
ATOM 726 O O . ILE A 1 95 ? -19.784 7.302 -6.046 1.00 50.50 95 ILE A O 1
ATOM 730 N N . THR A 1 96 ? -18.984 9.306 -5.461 1.00 45.34 96 THR A N 1
ATOM 731 C CA . THR A 1 96 ? -20.296 9.993 -5.430 1.00 45.34 96 THR A CA 1
ATOM 732 C C . THR A 1 96 ? -20.432 10.938 -6.613 1.00 45.34 96 THR A C 1
ATOM 734 O O . THR A 1 96 ? -21.536 10.973 -7.198 1.00 45.34 96 THR A O 1
#

pLDDT: mean 73.68, std 12.84, range [41.66, 86.44]

Radius of gyration: 14.11 Å; chains: 1; bounding box: 33×24×38 Å

Secondary structure (DSSP, 8-state):
-EEES-EEEE-TTTS-EEEES-EEE-----TT--HHHHHHHHHHHTT-GGGSS-TTTSHHHH-EEPPTT--TTSPEEP-SHHHHHHHHHHHHHTT-

Foldseek 3Di:
DFKDDFDWDQDPPDRFTDTPDIDDDDDDDDLQDFLVNVQVVVCVVRVPPVLVVDPPPRQQPRDWDDDVPGGPVPTDTDDGRVSSNVVSVNVVVVVD

Sequence (96 aa):
MCSYGGCIQPRPYDNHLTHVAGDTKILSVDRHVKFPTLLAKLSALANAPSLLNSPLANALSLLKYQLPGEDLDALISVTSNDDLHHIIDYVRTIIT

Organism: NCBI:txid520843

InterPro domains:
  IPR000270 PB1 domain [PF00564] (15-93)
  IPR000270 PB1 domain [SM00666] (12-94)
  IPR053198 Gynoecium Development Regulator [PTHR31066] (1-89)